Protein AF-A0A914DED6-F1 (afdb_monomer_lite)

Sequence (74 aa):
MSGRKRESANVRYAYRAKGMIKRNATTKVNSTRKLKKALKKAWKEINLETLIKTVDDFPKRLEACIAANGGYFE

pLDDT: mean 76.13, std 15.27, range [36.09, 93.75]

Structure (mmCIF, N/CA/C/O backbone):
data_AF-A0A914DED6-F1
#
_entry.id   AF-A0A914DED6-F1
#
loop_
_atom_site.group_PDB
_atom_site.id
_atom_site.type_symbol
_atom_site.label_atom_id
_atom_site.label_alt_id
_atom_site.label_comp_id
_atom_site.label_asym_id
_atom_site.label_entity_id
_atom_site.label_seq_id
_atom_site.pdbx_PDB_ins_code
_atom_site.Cartn_x
_atom_site.Cartn_y
_atom_site.Cartn_z
_atom_site.occupancy
_atom_site.B_iso_or_equiv
_atom_site.auth_seq_id
_atom_site.auth_comp_id
_atom_site.auth_asym_id
_atom_site.auth_atom_id
_atom_site.pdbx_PDB_model_num
ATOM 1 N N . MET A 1 1 ? 2.669 7.213 -26.712 1.00 36.09 1 MET A N 1
ATOM 2 C CA . MET A 1 1 ? 2.092 8.196 -25.754 1.00 36.09 1 MET A CA 1
ATOM 3 C C . MET A 1 1 ? 1.357 7.580 -24.541 1.00 36.09 1 MET A C 1
ATOM 5 O O . MET A 1 1 ? 0.751 8.324 -23.782 1.00 36.09 1 MET A O 1
ATOM 9 N N . SER A 1 2 ? 1.432 6.261 -24.292 1.00 46.28 2 SER A N 1
ATOM 10 C CA . SER A 1 2 ? 0.586 5.564 -23.291 1.00 46.28 2 SER A CA 1
ATOM 11 C C . SER A 1 2 ? 1.257 5.299 -21.919 1.00 46.28 2 SER A C 1
ATOM 13 O O . SER A 1 2 ? 0.567 5.080 -20.928 1.00 46.28 2 SER A O 1
ATOM 15 N N . GLY A 1 3 ? 2.595 5.371 -21.822 1.00 42.16 3 GLY A N 1
ATOM 16 C CA . GLY A 1 3 ? 3.353 5.003 -20.607 1.00 42.16 3 GLY A CA 1
ATOM 17 C C . GLY A 1 3 ? 3.309 6.030 -19.464 1.00 42.16 3 GLY A C 1
ATOM 18 O O . GLY A 1 3 ? 2.943 5.682 -18.344 1.00 42.16 3 GLY A O 1
ATOM 19 N N . ARG A 1 4 ? 3.558 7.314 -19.764 1.00 40.12 4 ARG A N 1
ATOM 20 C CA . ARG A 1 4 ? 3.696 8.392 -18.758 1.00 40.12 4 ARG A CA 1
ATOM 21 C C . ARG A 1 4 ? 2.469 8.608 -17.861 1.00 40.12 4 ARG A C 1
ATOM 23 O O . ARG A 1 4 ? 2.610 9.007 -16.716 1.00 40.12 4 ARG A O 1
ATOM 30 N N . LYS A 1 5 ? 1.248 8.338 -18.345 1.00 38.72 5 LYS A N 1
ATOM 31 C CA . LYS A 1 5 ? 0.020 8.509 -17.538 1.00 38.72 5 LYS A CA 1
ATOM 32 C C . LYS A 1 5 ? -0.191 7.391 -16.506 1.00 38.72 5 LYS A C 1
ATOM 34 O O . LYS A 1 5 ? -0.894 7.621 -15.522 1.00 38.72 5 LYS A O 1
ATOM 39 N N . ARG A 1 6 ? 0.381 6.195 -16.719 1.00 47.16 6 ARG A N 1
ATOM 40 C CA . ARG A 1 6 ? 0.254 5.050 -15.795 1.00 47.16 6 ARG A CA 1
ATOM 41 C C . ARG A 1 6 ? 1.260 5.119 -14.646 1.00 47.16 6 ARG A C 1
ATOM 43 O O . ARG A 1 6 ? 0.868 4.828 -13.522 1.00 47.16 6 ARG A O 1
ATOM 50 N N . GLU A 1 7 ? 2.487 5.574 -14.901 1.00 43.38 7 GLU A N 1
ATOM 51 C CA . GLU A 1 7 ? 3.505 5.846 -13.865 1.00 43.38 7 GLU A CA 1
ATOM 52 C C . GLU A 1 7 ? 2.968 6.785 -12.779 1.00 43.38 7 GLU A C 1
ATOM 54 O O . GLU A 1 7 ? 2.913 6.428 -11.605 1.00 43.38 7 GLU A O 1
ATOM 59 N N . SER A 1 8 ? 2.404 7.931 -13.175 1.00 51.47 8 SER A N 1
ATOM 60 C CA . SER A 1 8 ? 1.878 8.909 -12.216 1.00 51.47 8 SER A CA 1
ATOM 61 C C . SER A 1 8 ? 0.633 8.427 -11.461 1.00 51.47 8 SER A C 1
ATOM 63 O O . SER A 1 8 ? 0.262 9.012 -10.444 1.00 51.47 8 SER A O 1
ATOM 65 N N . ALA A 1 9 ? -0.105 7.440 -11.978 1.00 52.50 9 ALA A N 1
ATOM 66 C CA . ALA A 1 9 ? -1.288 6.893 -11.310 1.00 52.50 9 ALA A CA 1
ATOM 67 C C . ALA A 1 9 ? -0.906 5.898 -10.214 1.00 52.50 9 ALA A C 1
ATOM 69 O O . ALA A 1 9 ? -1.574 5.840 -9.185 1.00 52.50 9 ALA A O 1
ATOM 70 N N . ASN A 1 10 ? 0.177 5.155 -10.412 1.00 51.31 10 ASN A N 1
ATOM 71 C CA . ASN A 1 10 ? 0.525 4.075 -9.519 1.00 51.31 10 ASN A CA 1
ATOM 72 C C . ASN A 1 10 ? 1.225 4.542 -8.232 1.00 51.31 10 ASN A C 1
ATOM 74 O O . ASN A 1 10 ? 0.810 4.174 -7.130 1.00 51.31 10 ASN A O 1
ATOM 78 N N . VAL A 1 11 ? 2.158 5.487 -8.369 1.00 58.38 11 VAL A N 1
ATOM 79 C CA . VAL A 1 11 ? 2.795 6.204 -7.256 1.00 58.38 11 VAL A CA 1
ATOM 80 C C . VAL A 1 11 ? 1.720 6.810 -6.341 1.00 58.38 11 VAL A C 1
ATOM 82 O O . VAL A 1 11 ? 1.743 6.671 -5.114 1.00 58.38 11 VAL A O 1
ATOM 85 N N . ARG A 1 12 ? 0.662 7.365 -6.940 1.00 60.91 12 ARG A N 1
ATOM 86 C CA . ARG A 1 12 ? -0.499 7.911 -6.227 1.00 60.91 12 ARG A CA 1
ATOM 87 C C . ARG A 1 12 ? -1.163 6.918 -5.266 1.00 60.91 12 ARG A C 1
ATOM 89 O O . ARG A 1 12 ? -1.606 7.366 -4.213 1.00 60.91 12 ARG A O 1
ATOM 96 N N . TYR A 1 13 ? -1.236 5.615 -5.553 1.00 66.25 13 TYR A N 1
ATOM 97 C CA . TYR A 1 13 ? -1.922 4.653 -4.671 1.00 66.25 13 TYR A CA 1
ATOM 98 C C . TYR A 1 13 ? -1.120 4.336 -3.404 1.00 66.25 13 TYR A C 1
ATOM 100 O O . TYR A 1 13 ? -1.686 4.378 -2.307 1.00 66.25 13 TYR A O 1
ATOM 108 N N . ALA A 1 14 ? 0.196 4.142 -3.525 1.00 65.44 14 ALA A N 1
ATOM 109 C CA . ALA A 1 14 ? 1.077 3.931 -2.377 1.00 65.44 14 ALA A CA 1
ATOM 110 C C . ALA A 1 14 ? 1.108 5.168 -1.458 1.00 65.44 14 ALA A C 1
ATOM 112 O O . ALA A 1 14 ? 0.934 5.066 -0.237 1.00 65.44 14 ALA A O 1
ATOM 113 N N . TYR A 1 15 ? 1.241 6.367 -2.041 1.00 69.69 15 TYR A N 1
ATOM 114 C CA . TYR A 1 15 ? 1.186 7.622 -1.286 1.00 69.69 15 TYR A CA 1
ATOM 115 C C . TYR A 1 15 ? -0.208 7.899 -0.704 1.00 69.69 15 TYR A C 1
ATOM 117 O O . TYR A 1 15 ? -0.309 8.457 0.391 1.00 69.69 15 TYR A O 1
ATOM 125 N N . ARG A 1 16 ? -1.288 7.458 -1.362 1.00 72.88 16 ARG A N 1
ATOM 126 C CA . ARG A 1 16 ? -2.663 7.565 -0.849 1.00 72.88 16 ARG A CA 1
ATOM 127 C C . ARG A 1 16 ? -2.894 6.665 0.359 1.00 72.88 16 ARG A C 1
ATOM 129 O O . ARG A 1 16 ? -3.417 7.158 1.358 1.00 72.88 16 ARG A O 1
ATOM 136 N N . ALA A 1 17 ? -2.462 5.403 0.316 1.00 75.06 17 ALA A N 1
ATOM 137 C CA . ALA A 1 17 ? -2.550 4.495 1.461 1.00 75.06 17 ALA A CA 1
ATOM 138 C C . ALA A 1 17 ? -1.745 5.040 2.656 1.00 75.06 17 ALA A C 1
ATOM 140 O O . ALA A 1 17 ? -2.270 5.181 3.764 1.00 75.06 17 ALA A O 1
ATOM 141 N N . LYS A 1 18 ? -0.502 5.480 2.408 1.00 75.44 18 LYS A N 1
ATOM 142 C CA . LYS A 1 18 ? 0.347 6.145 3.409 1.00 75.44 18 LYS A CA 1
ATOM 143 C C . LYS A 1 18 ? -0.305 7.415 3.974 1.00 75.44 18 LYS A C 1
ATOM 145 O O . LYS A 1 18 ? -0.290 7.633 5.185 1.00 75.44 18 LYS A O 1
ATOM 150 N N . GLY A 1 19 ? -0.919 8.239 3.126 1.00 78.62 19 GLY A N 1
ATOM 151 C CA . GLY A 1 19 ? -1.623 9.461 3.521 1.00 78.62 19 GLY A CA 1
ATOM 152 C C . GLY A 1 19 ? -2.892 9.204 4.340 1.00 78.62 19 GLY A C 1
ATOM 153 O O . GLY A 1 19 ? -3.182 9.951 5.274 1.00 78.62 19 GLY A O 1
ATOM 154 N N . MET A 1 20 ? -3.645 8.140 4.045 1.00 75.50 20 MET A N 1
ATOM 155 C CA . MET A 1 20 ? -4.799 7.714 4.850 1.00 75.50 20 MET A CA 1
ATOM 156 C C . MET A 1 20 ? -4.380 7.318 6.267 1.00 75.50 20 MET A C 1
ATOM 158 O O . MET A 1 20 ? -4.977 7.783 7.237 1.00 75.50 20 MET A O 1
ATOM 162 N N . ILE A 1 21 ? -3.308 6.535 6.392 1.00 78.12 21 ILE A N 1
ATOM 163 C CA . ILE A 1 21 ? -2.775 6.127 7.696 1.00 78.12 21 ILE A CA 1
ATOM 164 C C . ILE A 1 21 ? -2.236 7.344 8.464 1.00 78.12 21 ILE A C 1
ATOM 166 O O . ILE A 1 21 ? -2.572 7.524 9.634 1.00 78.12 21 ILE A O 1
ATOM 170 N N . LYS A 1 22 ? -1.463 8.222 7.806 1.00 77.06 22 LYS A N 1
ATOM 171 C CA . LYS A 1 22 ? -0.874 9.415 8.440 1.00 77.06 22 LYS A CA 1
ATOM 172 C C . LYS A 1 22 ? -1.943 10.352 9.011 1.00 77.06 22 LYS A C 1
ATOM 174 O O . LYS A 1 22 ? -1.833 10.740 10.168 1.00 77.06 22 LYS A O 1
ATOM 179 N N . ARG A 1 23 ? -3.005 10.653 8.251 1.00 72.31 23 ARG A N 1
ATOM 180 C CA . ARG A 1 23 ? -4.111 11.526 8.700 1.00 72.31 23 ARG A CA 1
ATOM 181 C 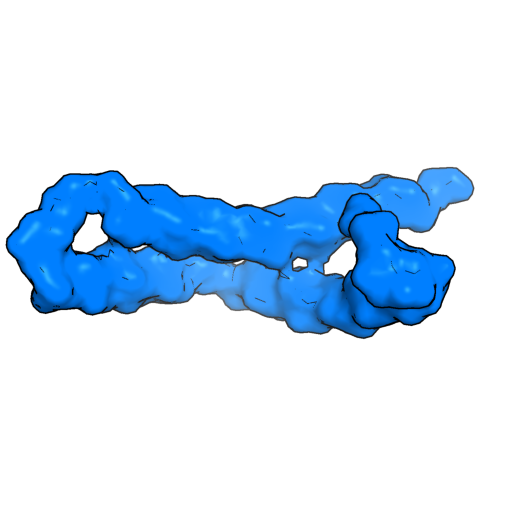C . ARG A 1 23 ? -4.827 10.997 9.949 1.00 72.31 23 ARG A C 1
ATOM 183 O O . ARG A 1 23 ? -5.204 11.777 10.822 1.00 72.31 23 ARG A O 1
ATOM 190 N N . ASN A 1 24 ? -4.969 9.677 10.056 1.00 69.12 24 ASN A N 1
ATOM 191 C CA . ASN A 1 24 ? -5.608 9.026 11.201 1.00 69.12 24 ASN A CA 1
ATOM 192 C C . ASN A 1 24 ? -4.671 8.863 12.413 1.00 69.12 24 ASN A C 1
ATOM 194 O O . ASN A 1 24 ? -5.150 8.669 13.528 1.00 69.12 24 ASN A O 1
ATOM 198 N N . ALA A 1 25 ? -3.353 8.966 12.222 1.00 66.75 25 ALA A N 1
ATOM 199 C CA . ALA A 1 25 ? -2.371 8.962 13.306 1.00 66.75 25 ALA A CA 1
ATOM 200 C C . ALA A 1 25 ? -2.143 10.360 13.919 1.00 66.75 25 ALA A C 1
ATOM 202 O O . ALA A 1 25 ? -1.820 10.462 15.100 1.00 66.75 25 ALA A O 1
ATOM 203 N N . THR A 1 26 ? -2.326 11.439 13.146 1.00 63.03 26 THR A N 1
ATOM 204 C CA . THR A 1 26 ? -2.010 12.823 13.562 1.00 63.03 26 THR A CA 1
ATOM 205 C C . THR A 1 26 ? -3.165 13.591 14.212 1.00 63.03 26 THR A C 1
ATOM 207 O O . THR A 1 26 ? -2.980 14.715 14.672 1.00 63.03 26 THR A O 1
ATOM 210 N N . THR A 1 27 ? -4.369 13.026 14.283 1.00 59.38 27 THR A N 1
ATOM 211 C CA . THR A 1 27 ? -5.541 13.683 14.886 1.00 59.38 27 THR A CA 1
ATOM 212 C C . THR A 1 27 ? -5.534 13.548 16.414 1.00 59.38 27 THR A C 1
ATOM 214 O O . THR A 1 27 ? -6.244 12.717 16.960 1.00 59.38 27 THR A O 1
ATOM 217 N N . LYS A 1 28 ? -4.712 14.354 17.114 1.00 61.19 28 LYS A N 1
ATOM 218 C CA . LYS A 1 28 ? -4.720 14.566 18.590 1.00 61.19 28 LYS A CA 1
ATOM 219 C C . LYS A 1 28 ? -5.107 13.322 19.409 1.00 61.19 28 LYS A C 1
ATOM 221 O O . LYS A 1 28 ? -6.061 13.317 20.193 1.00 61.19 28 LYS A O 1
ATOM 226 N N . VAL A 1 29 ? -4.386 12.225 19.201 1.00 61.28 29 VAL A N 1
ATOM 227 C CA . VAL A 1 29 ? -4.699 10.966 19.868 1.00 61.28 29 VAL A CA 1
ATOM 228 C C . VAL A 1 29 ? -3.902 10.874 21.170 1.00 61.28 29 VAL A C 1
ATOM 230 O O . VAL A 1 29 ? -2.824 10.298 21.201 1.00 61.28 29 VAL A O 1
ATOM 233 N N . ASN A 1 30 ? -4.432 11.423 22.269 1.00 71.56 30 ASN A N 1
ATOM 234 C CA . ASN A 1 30 ? -3.733 11.521 23.572 1.00 71.56 30 ASN A CA 1
ATOM 235 C C . ASN A 1 30 ? -3.538 10.168 24.303 1.00 71.56 30 ASN A C 1
ATOM 237 O O . ASN A 1 30 ? -3.372 10.127 25.517 1.00 71.56 30 ASN A O 1
ATOM 241 N N . SER A 1 31 ? -3.654 9.035 23.604 1.00 81.56 31 SER A N 1
ATOM 242 C CA . SER A 1 31 ? -3.505 7.699 24.185 1.00 81.56 31 SER A CA 1
ATOM 243 C C . SER A 1 31 ? -3.127 6.675 23.120 1.00 81.56 31 SER A C 1
ATOM 245 O O . SER A 1 31 ? -3.767 6.586 22.067 1.00 81.56 31 SER A O 1
ATOM 247 N N . THR A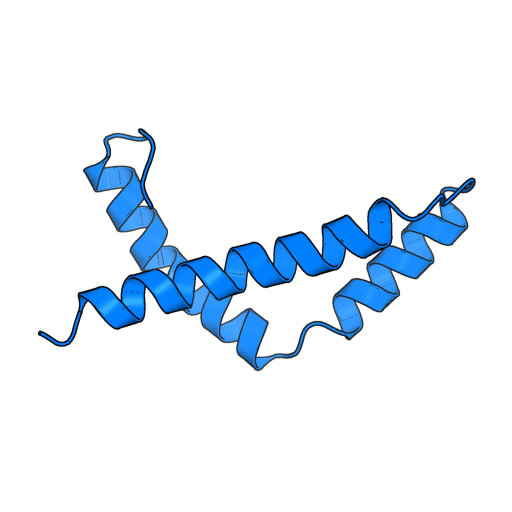 1 32 ? -2.163 5.816 23.446 1.00 83.94 32 THR A N 1
ATOM 248 C CA . THR A 1 32 ? -1.740 4.666 22.630 1.00 83.94 32 THR A CA 1
ATOM 249 C C . THR A 1 32 ? -2.908 3.746 22.258 1.00 83.94 32 THR A C 1
ATOM 251 O O . THR A 1 32 ? -2.986 3.257 21.129 1.00 83.94 32 THR A O 1
ATOM 254 N N . ARG A 1 33 ? -3.886 3.563 23.158 1.00 84.50 33 ARG A N 1
ATOM 255 C CA . ARG A 1 33 ? -5.092 2.756 22.904 1.00 84.50 33 ARG A CA 1
ATOM 256 C C . ARG A 1 33 ? -5.959 3.360 21.802 1.00 84.50 33 ARG A C 1
ATOM 258 O O . ARG A 1 33 ? -6.432 2.642 20.918 1.00 84.50 33 ARG A O 1
ATOM 265 N N . LYS A 1 34 ? -6.165 4.678 21.845 1.00 81.19 34 LYS A N 1
ATOM 266 C CA . LYS A 1 34 ? -6.935 5.398 20.824 1.00 81.19 34 LYS A CA 1
ATOM 267 C C . LYS A 1 34 ? -6.184 5.390 19.486 1.00 81.19 34 LYS A C 1
ATOM 269 O O . LYS A 1 34 ? -6.819 5.159 18.461 1.00 81.19 34 LYS A O 1
ATOM 274 N N . LEU A 1 35 ? -4.852 5.515 19.502 1.00 83.31 35 LEU A N 1
ATOM 275 C CA . LEU A 1 35 ? -4.023 5.461 18.293 1.00 83.31 35 LEU A CA 1
ATOM 276 C C . LEU A 1 35 ? -4.124 4.088 17.624 1.00 83.31 35 LEU A C 1
ATOM 278 O O . LEU A 1 35 ? -4.422 3.995 16.437 1.00 83.31 35 LEU A O 1
ATOM 282 N N . LYS A 1 36 ? -3.991 3.006 18.399 1.00 86.38 36 LYS A N 1
ATOM 283 C CA . LYS A 1 36 ? -4.162 1.635 17.897 1.00 86.38 36 LYS A CA 1
ATOM 284 C C . LYS A 1 36 ? -5.546 1.423 17.275 1.00 86.38 36 LYS A C 1
ATOM 286 O O . LYS A 1 36 ? -5.656 0.774 16.237 1.00 86.38 36 LYS A O 1
ATOM 291 N N . LYS A 1 37 ? -6.607 1.969 17.883 1.00 86.00 37 LYS A N 1
ATOM 292 C CA . LYS A 1 37 ? -7.973 1.898 17.335 1.00 86.00 37 LYS A CA 1
ATOM 293 C C . LYS A 1 37 ? -8.093 2.674 16.018 1.00 86.00 37 LYS A C 1
ATOM 295 O O . LYS A 1 37 ? -8.662 2.141 15.068 1.00 86.00 37 LYS A O 1
ATOM 300 N N . ALA A 1 38 ? -7.538 3.883 15.952 1.00 84.19 38 ALA A N 1
ATOM 301 C CA . ALA A 1 38 ? -7.540 4.716 14.752 1.00 84.19 38 ALA A CA 1
ATOM 302 C C . ALA A 1 38 ? -6.772 4.058 13.595 1.00 84.19 38 ALA A C 1
ATOM 304 O O . ALA A 1 38 ? -7.298 3.975 12.491 1.00 84.19 38 ALA A O 1
ATOM 305 N N . LEU A 1 39 ? -5.591 3.492 13.862 1.00 85.50 39 LEU A N 1
ATOM 306 C CA . LEU A 1 39 ? -4.801 2.756 12.869 1.00 85.50 39 LEU A CA 1
ATOM 307 C C . LEU A 1 39 ? -5.539 1.520 12.346 1.00 85.50 39 LEU A C 1
ATOM 309 O O . LEU A 1 39 ? -5.602 1.306 11.139 1.00 85.50 39 LEU A O 1
ATOM 313 N N . LYS A 1 40 ? -6.160 0.731 13.234 1.00 88.81 40 LYS A N 1
ATOM 314 C CA . LYS A 1 40 ? -6.971 -0.427 12.824 1.00 88.81 40 LYS A CA 1
ATOM 315 C C . LYS A 1 40 ? -8.168 -0.025 11.962 1.00 88.81 40 LYS A C 1
ATOM 317 O O . LYS A 1 40 ? -8.503 -0.747 11.030 1.00 88.81 40 LYS A O 1
ATOM 322 N N . LYS A 1 41 ? -8.820 1.100 12.275 1.00 86.56 41 LYS A N 1
ATOM 323 C CA . LYS A 1 41 ? -9.916 1.639 11.459 1.00 86.56 41 LYS A CA 1
ATOM 324 C C . LYS A 1 41 ? -9.400 2.081 10.088 1.00 86.56 41 LYS A C 1
ATOM 326 O O . LYS A 1 41 ? -9.931 1.626 9.085 1.00 86.56 41 LYS A O 1
ATOM 331 N N . ALA A 1 42 ? -8.320 2.863 10.061 1.00 85.44 42 ALA A N 1
ATOM 332 C CA . ALA A 1 42 ? -7.680 3.325 8.832 1.00 85.44 42 ALA A CA 1
ATOM 333 C C . ALA A 1 42 ? -7.311 2.160 7.908 1.00 85.44 42 ALA A C 1
ATOM 335 O O . ALA A 1 42 ? -7.580 2.217 6.717 1.00 85.44 42 ALA A O 1
ATOM 336 N N . TRP A 1 43 ? -6.742 1.089 8.467 1.00 86.50 43 TRP A N 1
ATOM 337 C CA . TRP A 1 43 ? -6.384 -0.113 7.717 1.00 86.50 43 TRP A CA 1
ATOM 338 C C . TRP A 1 43 ? -7.598 -0.776 7.058 1.00 86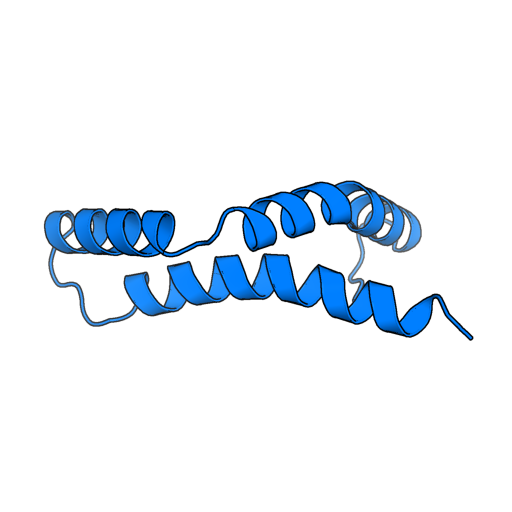.50 43 TRP A C 1
ATOM 340 O O . TRP A 1 43 ? -7.539 -1.141 5.891 1.00 86.50 43 TRP A O 1
ATOM 350 N N . LYS A 1 44 ? -8.718 -0.888 7.785 1.00 88.75 44 LYS A N 1
ATOM 351 C CA . LYS A 1 44 ? -9.964 -1.474 7.263 1.00 88.75 44 LYS A CA 1
ATOM 352 C C . LYS A 1 44 ? -10.635 -0.626 6.178 1.00 88.75 44 LYS A C 1
ATOM 354 O O . LYS A 1 44 ? -11.401 -1.165 5.392 1.00 88.75 44 LYS A O 1
ATOM 359 N N . GLU A 1 45 ? -10.384 0.680 6.155 1.00 88.56 45 GLU A N 1
ATOM 360 C CA . GLU A 1 45 ? -10.935 1.600 5.151 1.00 88.56 45 GLU A CA 1
ATOM 361 C C . GLU A 1 45 ? -10.153 1.577 3.828 1.00 88.56 45 GLU A C 1
ATOM 363 O O . GLU A 1 45 ? -10.635 2.097 2.821 1.00 88.56 45 GLU A O 1
ATOM 368 N N . ILE A 1 46 ? -8.952 0.986 3.803 1.00 87.31 46 ILE A N 1
ATOM 369 C CA . ILE A 1 46 ? -8.200 0.802 2.560 1.00 87.31 46 ILE A CA 1
ATOM 370 C C . ILE A 1 46 ? -8.883 -0.309 1.761 1.00 87.31 46 ILE A C 1
ATOM 372 O O . ILE A 1 46 ? -8.925 -1.463 2.184 1.00 87.31 46 ILE A O 1
ATOM 376 N N . ASN A 1 47 ? -9.423 0.038 0.593 1.00 89.31 47 ASN A N 1
ATOM 377 C CA . ASN A 1 47 ? -10.058 -0.946 -0.273 1.00 89.31 47 ASN A CA 1
ATOM 378 C C . ASN A 1 47 ? -9.021 -1.892 -0.910 1.00 89.31 47 ASN A C 1
ATOM 380 O O . ASN A 1 47 ? -7.860 -1.529 -1.123 1.00 89.31 47 ASN A O 1
ATOM 384 N N . LEU A 1 48 ? -9.462 -3.110 -1.236 1.00 87.69 48 LEU A N 1
ATOM 385 C CA . LEU A 1 48 ? -8.598 -4.152 -1.797 1.00 87.69 48 LEU A CA 1
ATOM 386 C C . LEU A 1 48 ? -7.941 -3.712 -3.114 1.00 87.69 48 LEU A C 1
ATOM 388 O O . LEU A 1 48 ? -6.766 -3.978 -3.333 1.00 87.69 48 LEU A O 1
ATOM 392 N N . GLU A 1 49 ? -8.661 -2.969 -3.953 1.00 88.06 49 GLU A N 1
ATOM 393 C CA . GLU A 1 49 ? -8.137 -2.432 -5.212 1.00 88.06 49 GLU A CA 1
ATOM 394 C C . GLU A 1 49 ? -6.919 -1.512 -5.002 1.00 88.06 49 GLU A C 1
ATOM 396 O O . GLU A 1 49 ? -5.949 -1.587 -5.753 1.00 88.06 49 GLU A O 1
ATOM 401 N N . THR A 1 50 ? -6.926 -0.668 -3.963 1.00 85.00 50 THR A N 1
ATOM 402 C CA . THR A 1 50 ? -5.773 0.182 -3.619 1.00 85.00 50 THR A CA 1
ATOM 403 C C . THR A 1 50 ? -4.584 -0.667 -3.178 1.00 85.00 50 THR A C 1
ATOM 405 O O . THR A 1 50 ? -3.450 -0.336 -3.522 1.00 85.00 50 THR A O 1
ATOM 408 N N . LEU A 1 51 ? -4.823 -1.762 -2.447 1.00 85.25 51 LEU A N 1
ATOM 409 C CA . LEU A 1 51 ? -3.762 -2.684 -2.034 1.00 85.25 51 LEU A CA 1
ATOM 410 C C . LEU A 1 51 ? -3.155 -3.407 -3.238 1.00 85.25 51 LEU A C 1
ATOM 412 O O . LEU A 1 51 ?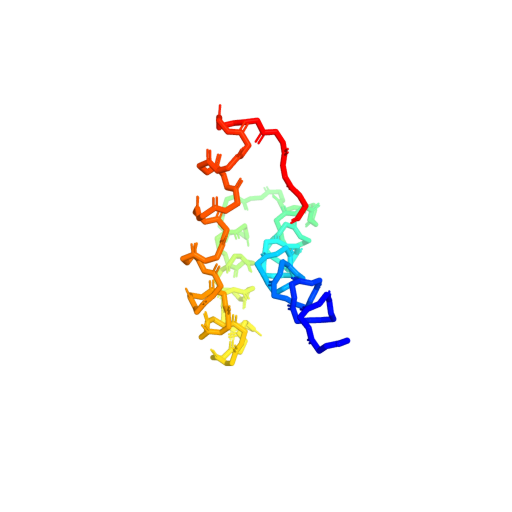 -1.939 -3.368 -3.398 1.00 85.25 51 LEU A O 1
ATOM 416 N N . ILE A 1 52 ? -3.990 -3.978 -4.111 1.00 88.00 52 ILE A N 1
ATOM 417 C CA . ILE A 1 52 ? -3.555 -4.663 -5.338 1.00 88.00 52 ILE A CA 1
ATOM 418 C C . ILE A 1 52 ? -2.704 -3.719 -6.188 1.00 88.00 52 ILE A C 1
ATOM 420 O O . ILE A 1 52 ? -1.554 -4.023 -6.475 1.00 88.00 52 ILE A O 1
ATOM 424 N N . LYS A 1 53 ? -3.202 -2.511 -6.477 1.00 85.81 53 LYS A N 1
ATOM 425 C CA . LYS A 1 53 ? -2.454 -1.527 -7.275 1.00 85.81 53 LYS A CA 1
ATOM 426 C C . LYS A 1 53 ? -1.146 -1.082 -6.624 1.00 85.81 53 LYS A C 1
ATOM 428 O O . LYS A 1 53 ? -0.205 -0.752 -7.335 1.00 85.81 53 LYS A O 1
ATOM 433 N N . THR A 1 54 ? -1.079 -1.054 -5.292 1.00 85.19 54 THR A N 1
ATOM 434 C CA . THR A 1 54 ? 0.164 -0.742 -4.566 1.00 85.19 54 THR A CA 1
ATOM 435 C C . THR A 1 54 ? 1.195 -1.861 -4.728 1.00 85.19 54 THR A C 1
ATOM 437 O O . THR A 1 54 ? 2.375 -1.572 -4.908 1.00 85.19 54 THR A O 1
ATOM 440 N N . VAL A 1 55 ? 0.759 -3.123 -4.676 1.00 87.81 55 VAL A N 1
ATOM 441 C CA . VAL A 1 55 ? 1.624 -4.295 -4.881 1.00 87.81 55 VAL A CA 1
ATOM 442 C C . VAL A 1 55 ? 2.082 -4.382 -6.337 1.00 87.81 55 VAL A C 1
ATOM 444 O O . VAL A 1 55 ? 3.279 -4.498 -6.581 1.00 87.81 55 VAL A O 1
ATOM 447 N N . ASP A 1 56 ? 1.165 -4.229 -7.292 1.00 87.38 56 ASP A N 1
ATOM 448 C CA . ASP A 1 56 ? 1.459 -4.272 -8.732 1.00 87.38 56 ASP A CA 1
ATOM 449 C C . ASP A 1 56 ? 2.425 -3.167 -9.179 1.00 87.38 56 ASP A C 1
ATOM 451 O O . ASP A 1 56 ? 3.104 -3.289 -10.200 1.00 87.38 56 ASP A O 1
ATOM 455 N N . ASP A 1 57 ? 2.484 -2.060 -8.436 1.00 83.56 57 ASP A N 1
ATOM 456 C CA . ASP A 1 57 ? 3.407 -0.967 -8.722 1.00 83.56 57 ASP A CA 1
ATOM 457 C C . ASP A 1 57 ? 4.809 -1.170 -8.152 1.00 83.56 57 ASP A C 1
ATOM 459 O O . ASP A 1 57 ? 5.766 -0.541 -8.605 1.00 83.56 57 ASP A O 1
ATOM 463 N N . PHE A 1 58 ? 4.955 -2.045 -7.159 1.00 84.25 58 PHE A N 1
ATOM 464 C CA . PHE A 1 58 ? 6.222 -2.221 -6.466 1.00 84.25 58 PHE A CA 1
ATOM 465 C C . PHE A 1 58 ? 7.385 -2.585 -7.409 1.00 84.25 58 PHE A C 1
ATOM 467 O O . PHE A 1 58 ? 8.430 -1.940 -7.294 1.00 84.25 58 PHE A O 1
ATOM 474 N N . PRO A 1 59 ? 7.229 -3.503 -8.391 1.00 90.19 59 PRO A N 1
ATOM 475 C CA . PRO A 1 59 ? 8.292 -3.795 -9.353 1.00 90.19 59 PRO A CA 1
ATOM 476 C C . PRO A 1 59 ? 8.729 -2.568 -10.164 1.00 90.19 59 PRO A C 1
ATOM 478 O O . PRO A 1 59 ? 9.920 -2.343 -10.337 1.00 90.19 59 PRO A O 1
ATOM 481 N N . LYS A 1 60 ? 7.788 -1.718 -10.595 1.00 85.19 60 LYS A N 1
ATOM 482 C CA . LYS A 1 60 ? 8.105 -0.505 -11.369 1.00 85.19 60 LYS A CA 1
ATOM 483 C C . LYS A 1 60 ? 8.877 0.513 -10.542 1.00 85.19 60 LYS A C 1
ATOM 485 O O . LYS A 1 60 ? 9.811 1.135 -11.033 1.00 85.19 60 LYS A O 1
ATOM 490 N N . ARG A 1 61 ? 8.508 0.669 -9.269 1.00 84.00 61 ARG A N 1
ATOM 491 C CA . ARG A 1 61 ? 9.240 1.544 -8.347 1.00 84.00 61 ARG A CA 1
ATOM 492 C C . ARG A 1 61 ? 10.632 1.005 -8.036 1.00 84.00 61 ARG A C 1
ATOM 494 O O . ARG A 1 61 ? 11.547 1.796 -7.839 1.00 84.00 61 ARG A O 1
ATOM 501 N N . LEU A 1 62 ? 10.798 -0.315 -7.990 1.00 89.06 62 LEU A N 1
ATOM 502 C CA . LEU A 1 62 ? 12.108 -0.933 -7.814 1.00 89.06 62 LEU A CA 1
ATOM 503 C C . LEU A 1 62 ? 13.002 -0.691 -9.036 1.00 89.06 62 LEU A C 1
ATOM 505 O O . LEU A 1 62 ? 14.137 -0.262 -8.867 1.00 89.06 62 LEU A O 1
ATOM 509 N N . GLU A 1 63 ? 12.472 -0.875 -10.245 1.00 91.00 63 GLU A N 1
ATOM 510 C CA . GLU A 1 63 ? 13.151 -0.538 -11.505 1.00 91.00 63 GLU A CA 1
ATOM 511 C C . GLU A 1 63 ? 13.582 0.937 -11.538 1.00 91.00 63 GLU A C 1
ATOM 513 O O . GLU A 1 63 ? 14.743 1.238 -11.803 1.00 91.00 63 GLU A O 1
ATOM 518 N N . ALA A 1 64 ? 12.682 1.861 -11.183 1.00 87.50 64 ALA A N 1
ATOM 519 C CA . ALA A 1 64 ? 12.992 3.290 -11.119 1.00 87.50 64 ALA A CA 1
ATOM 520 C C . ALA A 1 64 ? 14.080 3.614 -10.076 1.00 87.50 64 ALA A C 1
ATOM 522 O O . ALA A 1 64 ? 14.963 4.429 -10.336 1.00 87.50 64 ALA A O 1
ATOM 523 N N . CYS A 1 65 ? 14.065 2.937 -8.924 1.00 89.56 65 CYS A N 1
ATOM 524 C CA . CYS A 1 65 ? 15.108 3.053 -7.903 1.00 89.56 65 CYS A CA 1
ATOM 525 C C . CYS A 1 65 ? 16.473 2.581 -8.419 1.00 89.56 65 CYS A C 1
ATOM 527 O O . CYS A 1 65 ? 17.483 3.251 -8.206 1.00 89.56 65 CYS A O 1
ATOM 529 N N . ILE A 1 66 ? 16.502 1.443 -9.119 1.00 92.94 66 ILE A N 1
ATOM 530 C CA . ILE A 1 66 ? 17.718 0.895 -9.729 1.00 92.94 66 ILE A CA 1
ATOM 531 C C . ILE A 1 66 ? 18.245 1.858 -10.798 1.00 92.94 66 ILE A C 1
ATOM 533 O O . ILE A 1 66 ? 19.427 2.195 -10.779 1.00 92.94 66 ILE A O 1
ATOM 537 N N . ALA A 1 67 ? 17.374 2.365 -11.674 1.00 92.94 67 ALA A N 1
ATOM 538 C CA . ALA A 1 67 ? 17.735 3.341 -1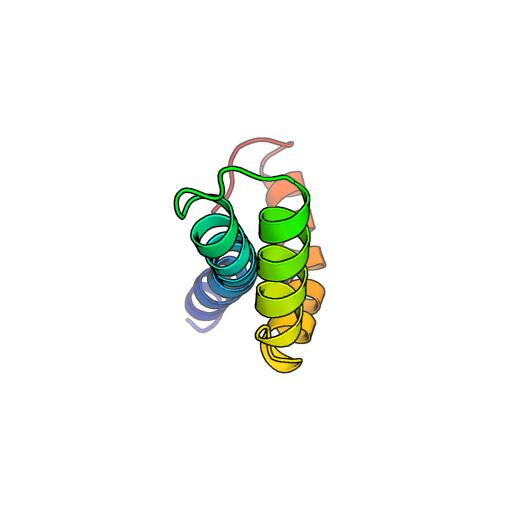2.702 1.00 92.94 67 ALA A CA 1
ATOM 539 C C . ALA A 1 67 ? 18.264 4.658 -12.108 1.00 92.94 67 ALA A C 1
ATOM 541 O O . ALA A 1 67 ? 19.160 5.279 -12.676 1.00 92.94 67 ALA A O 1
ATOM 542 N N . ALA A 1 68 ? 17.755 5.061 -10.942 1.00 93.75 68 ALA A N 1
ATOM 543 C CA . ALA A 1 68 ? 18.242 6.216 -10.195 1.00 93.75 68 ALA A CA 1
ATOM 544 C C . ALA A 1 68 ? 1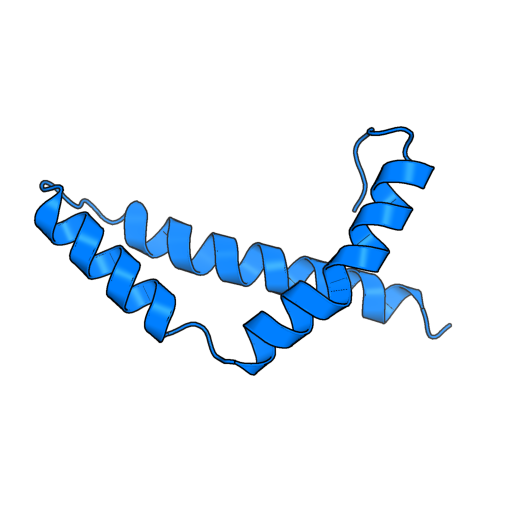9.519 5.932 -9.378 1.00 93.75 68 ALA A C 1
ATOM 546 O O . ALA A 1 68 ? 19.977 6.817 -8.656 1.00 93.75 68 ALA A O 1
ATOM 547 N N . ASN A 1 69 ? 20.082 4.718 -9.440 1.00 91.94 69 ASN A N 1
ATOM 548 C CA . ASN A 1 69 ? 21.189 4.260 -8.593 1.00 91.94 69 ASN A CA 1
ATOM 549 C C . ASN A 1 69 ? 20.925 4.503 -7.091 1.00 91.94 69 ASN A C 1
ATOM 551 O O . ASN A 1 69 ? 21.773 5.006 -6.355 1.00 91.94 69 ASN A O 1
ATOM 555 N N . GLY A 1 70 ? 19.696 4.224 -6.648 1.00 86.38 70 GLY A N 1
ATOM 556 C CA . GLY A 1 70 ? 19.236 4.497 -5.284 1.00 86.38 70 GLY A CA 1
ATOM 557 C C . GLY A 1 70 ? 18.933 5.972 -4.983 1.00 86.38 70 GLY A C 1
ATOM 558 O O . GLY A 1 70 ? 18.583 6.297 -3.849 1.00 86.38 70 GLY A O 1
ATOM 559 N N . GLY A 1 71 ? 19.059 6.864 -5.969 1.00 85.25 71 GLY A N 1
ATOM 560 C CA . GLY A 1 71 ? 18.694 8.275 -5.880 1.00 85.25 71 GLY A CA 1
ATOM 561 C C . GLY A 1 71 ? 17.182 8.518 -5.858 1.00 85.25 71 GLY A C 1
ATOM 562 O O . GLY A 1 71 ? 16.372 7.594 -5.850 1.00 85.25 71 GLY A O 1
ATOM 563 N N . TYR A 1 72 ? 16.786 9.791 -5.833 1.00 85.88 72 TYR A N 1
ATOM 564 C CA . TYR A 1 72 ? 15.373 10.174 -5.904 1.00 85.88 72 TYR A CA 1
ATOM 565 C C . TYR A 1 72 ? 14.776 9.844 -7.281 1.00 85.88 72 TYR A C 1
ATOM 567 O O . TYR A 1 72 ? 15.394 10.116 -8.309 1.00 85.88 72 TYR A O 1
ATOM 575 N N . PHE A 1 73 ? 13.555 9.310 -7.286 1.00 83.00 73 PHE A N 1
ATOM 576 C CA . PHE A 1 73 ? 12.758 9.033 -8.480 1.00 83.00 73 PHE A CA 1
ATOM 577 C C . PHE A 1 73 ? 11.284 9.364 -8.203 1.00 83.00 73 PHE A C 1
ATOM 579 O O . PHE A 1 73 ? 10.823 9.227 -7.063 1.00 83.00 73 PHE A O 1
ATOM 586 N N . GLU A 1 74 ? 10.573 9.829 -9.233 1.00 72.06 74 GLU A N 1
ATOM 587 C CA . GLU A 1 74 ? 9.136 10.147 -9.172 1.00 72.06 74 GLU A CA 1
ATOM 588 C C . GLU A 1 74 ? 8.242 8.946 -9.471 1.00 72.06 74 GLU A C 1
ATOM 590 O O . GLU A 1 74 ? 8.577 8.143 -10.370 1.00 72.06 74 GLU A O 1
#

InterPro domains:
  IPR036397 Ribonuclease H superfamily [G3DSA:3.30.420.10] (15-74)

Radius of gyration: 15.44 Å; chains: 1; bounding box: 32×19×50 Å

Secondary structure (DSSP, 8-state):
--SHHHHHHHHHHHHHHHHHHHHHHSS---SHHHHHHHHHHHHHHS-HHHHHHHHHHHHHHHHHHHHTTTS---

Organism: NCBI:txid290746

Foldseek 3Di:
DPPPVLLVVLVCLVVVLVVLQVVLQPPPPVDPVSNVVSNVVSVVPNDPVSVVSNVVCVVVVVVQCVVCVNDDDD